Protein AF-A0A2V9W2B5-F1 (afdb_monomer)

Mean predicted aligned error: 6.64 Å

Foldseek 3Di:
DPPPDDCPQDADVVCCPPPPPRSPPPPLNVVCLCQVLVRDQKAKDFPPDSSNVSCPPPPWAFDDWDDDPPGTIMTMTGSD

Secondary structure (DSSP, 8-state):
--S---GGG---GGG--TTSS-S-TT-HHHHHHH-HHHH-SEEEEETTSHHHHHHTTS-PEEEEEE--TTS--EEEEE--

Sequence (80 aa):
QQAGIPLKQVINEGNHRTWKRPIDPDGLWERALADPSGYADYVVAFDGDPVWRAVQGRRLSELVEIHVTGQARAILFRAR

pLDDT: mean 83.37, std 15.82, range [46.97, 96.31]

Radius of gyration: 13.11 Å; Cα contacts (8 Å, |Δi|>4): 101; chains: 1; bounding box: 36×24×30 Å

Solvent-accessible surface area (backbone atoms only — not comparable to full-atom values): 5006 Å² total; per-residue (Å²): 142,85,83,84,69,76,65,91,82,58,87,47,74,83,57,51,42,82,90,68,61,76,61,44,83,81,43,57,61,64,49,30,45,75,35,46,50,82,70,33,54,62,46,77,26,39,65,90,40,74,52,32,61,45,50,57,96,54,95,55,47,80,74,47,79,48,81,48,94,98,52,69,44,32,37,36,29,41,42,98

Nearest PDB structures (foldseek):
  3v8h-assembly2_C  TM=3.964E-01  e=2.950E-01  Burkholderia thailandensis E264
  1xeb-assembly1_A  TM=4.934E-01  e=3.589E+00  Pseudomonas aeruginosa
  4j4p-assembly1_C  TM=3.572E-01  e=2.537E+00  Homo sapiens
  4bmh-assembly1_A  TM=3.254E-01  e=8.847E+00  Streptomyces sviceus ATCC 29083

Structure (mmCIF, N/CA/C/O backbone):
data_AF-A0A2V9W2B5-F1
#
_entry.id   AF-A0A2V9W2B5-F1
#
loop_
_atom_site.group_PDB
_atom_site.id
_atom_site.type_symbol
_atom_site.label_atom_id
_atom_site.label_alt_id
_atom_site.label_comp_id
_atom_site.label_asym_id
_atom_site.label_entity_id
_atom_site.label_seq_id
_atom_site.pdbx_PDB_ins_code
_atom_site.Cartn_x
_atom_site.Cartn_y
_atom_site.Cartn_z
_atom_site.occupancy
_atom_site.B_iso_or_equiv
_atom_site.auth_seq_id
_atom_site.auth_comp_id
_atom_site.auth_asym_id
_atom_site.auth_atom_id
_atom_site.pdbx_PDB_model_num
ATOM 1 N N . GLN A 1 1 ? 8.093 -2.480 12.470 1.00 48.97 1 GLN A N 1
ATOM 2 C CA . GLN A 1 1 ? 7.513 -3.425 11.490 1.00 48.97 1 GLN A CA 1
ATOM 3 C C . GLN A 1 1 ? 7.279 -4.755 12.196 1.00 48.97 1 GLN A C 1
ATOM 5 O O . GLN A 1 1 ? 8.237 -5.470 12.446 1.00 48.97 1 GLN A O 1
ATOM 10 N N . GLN A 1 2 ? 6.044 -5.040 12.615 1.00 47.22 2 GLN A N 1
ATOM 11 C CA . GLN A 1 2 ? 5.714 -6.229 13.423 1.00 47.22 2 GLN A CA 1
ATOM 12 C C . GLN A 1 2 ? 4.292 -6.742 13.123 1.00 47.22 2 GLN A C 1
ATOM 14 O O . GLN A 1 2 ? 3.658 -7.361 13.963 1.00 47.22 2 GLN A O 1
ATOM 19 N N . ALA A 1 3 ? 3.778 -6.471 11.918 1.00 56.25 3 ALA A N 1
ATOM 20 C CA . ALA A 1 3 ? 2.417 -6.841 11.518 1.00 56.25 3 ALA A CA 1
ATOM 21 C C . ALA A 1 3 ? 2.285 -8.298 11.021 1.00 56.25 3 ALA A C 1
ATOM 23 O O . ALA A 1 3 ? 1.226 -8.682 10.546 1.00 56.25 3 ALA A O 1
ATOM 24 N N . GLY A 1 4 ? 3.354 -9.107 11.065 1.00 52.62 4 GLY A N 1
ATOM 25 C CA . GLY A 1 4 ? 3.320 -10.510 10.620 1.00 52.62 4 GLY A CA 1
ATOM 26 C C . GLY A 1 4 ? 3.097 -10.721 9.115 1.00 52.62 4 GLY A C 1
ATOM 27 O O . GLY A 1 4 ? 2.953 -11.860 8.684 1.00 52.62 4 GLY A O 1
ATOM 28 N N . ILE A 1 5 ? 3.090 -9.655 8.307 1.00 59.22 5 ILE A N 1
ATOM 29 C CA . ILE A 1 5 ? 2.904 -9.733 6.853 1.00 59.22 5 ILE A CA 1
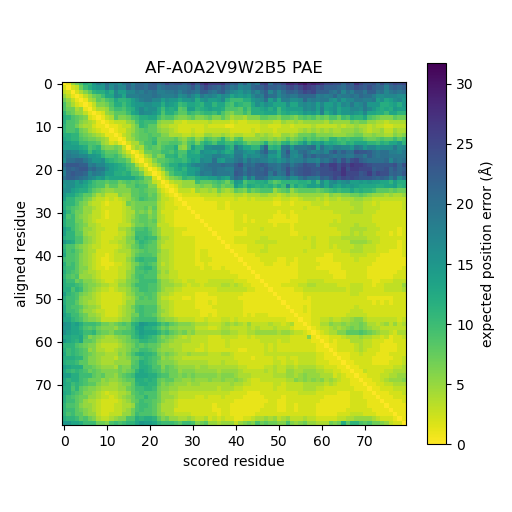ATOM 30 C C . ILE A 1 5 ? 4.193 -10.279 6.219 1.00 59.22 5 ILE A C 1
ATOM 32 O O . ILE A 1 5 ? 5.251 -9.657 6.378 1.00 59.22 5 ILE A O 1
ATOM 36 N N . PRO A 1 6 ? 4.146 -11.412 5.494 1.00 59.53 6 PRO A N 1
ATOM 37 C CA . PRO A 1 6 ? 5.301 -11.918 4.769 1.00 59.53 6 PRO A CA 1
ATOM 38 C C . PRO A 1 6 ? 5.783 -10.877 3.751 1.00 59.53 6 PRO A C 1
ATOM 40 O O . PRO A 1 6 ? 5.137 -10.636 2.737 1.00 59.53 6 PRO A O 1
ATOM 43 N N . LEU A 1 7 ? 6.952 -10.278 3.985 1.00 63.50 7 LEU A N 1
ATOM 44 C CA . LEU A 1 7 ? 7.497 -9.215 3.125 1.00 63.50 7 LEU A CA 1
ATOM 45 C C . LEU A 1 7 ? 8.004 -9.714 1.761 1.00 63.50 7 LEU A C 1
ATOM 47 O O . LEU A 1 7 ? 8.499 -8.920 0.968 1.00 63.50 7 LEU A O 1
ATOM 51 N N . LYS A 1 8 ? 7.881 -11.018 1.471 1.00 63.06 8 LYS A N 1
ATOM 52 C CA . LYS A 1 8 ? 8.376 -11.641 0.232 1.00 63.06 8 LYS A CA 1
ATOM 53 C C . LYS A 1 8 ? 7.714 -11.084 -1.037 1.00 63.06 8 LYS A C 1
ATOM 55 O O . LYS A 1 8 ? 8.282 -11.242 -2.108 1.00 63.06 8 LYS A O 1
ATOM 60 N N . GLN A 1 9 ? 6.538 -10.464 -0.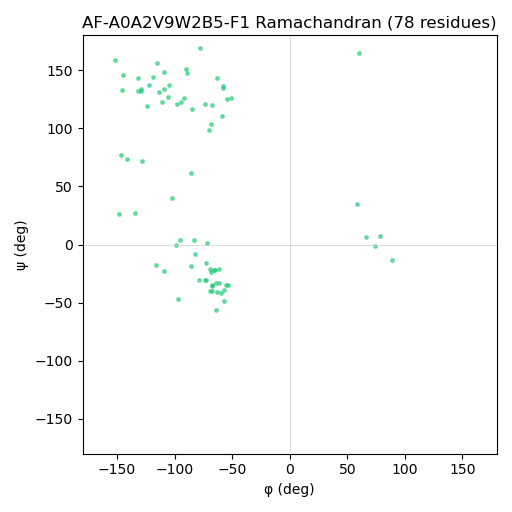919 1.00 75.38 9 GLN A N 1
ATOM 61 C CA . GLN A 1 9 ? 5.778 -9.883 -2.036 1.00 75.38 9 GLN A CA 1
ATOM 62 C C . GLN A 1 9 ? 5.255 -8.476 -1.710 1.00 75.38 9 GLN A C 1
ATOM 64 O O . GLN A 1 9 ? 4.222 -8.052 -2.214 1.00 75.38 9 GLN A O 1
ATOM 69 N N . VAL A 1 10 ? 5.942 -7.756 -0.821 1.00 82.62 10 VAL A N 1
ATOM 70 C CA . VAL A 1 10 ? 5.537 -6.405 -0.417 1.00 82.62 10 VAL A CA 1
ATOM 71 C C . VAL A 1 10 ? 6.465 -5.387 -1.063 1.00 82.62 10 VAL A C 1
ATOM 73 O O . VAL A 1 10 ? 7.680 -5.458 -0.893 1.00 82.62 10 VAL A O 1
ATOM 76 N N . ILE A 1 11 ? 5.889 -4.402 -1.746 1.00 87.25 11 ILE A N 1
ATOM 77 C CA . ILE A 1 11 ? 6.602 -3.221 -2.237 1.00 87.25 11 ILE A CA 1
ATOM 78 C C . ILE A 1 11 ? 6.356 -2.100 -1.223 1.00 87.25 11 ILE A C 1
ATOM 80 O O . ILE A 1 11 ? 5.213 -1.778 -0.914 1.00 87.25 11 ILE A O 1
ATOM 84 N N . ASN A 1 12 ? 7.419 -1.555 -0.634 1.00 85.81 12 ASN A N 1
ATOM 85 C CA . ASN A 1 12 ? 7.337 -0.443 0.314 1.00 85.81 12 ASN A CA 1
ATOM 86 C C . ASN A 1 12 ? 8.630 0.380 0.279 1.00 85.81 12 ASN A C 1
ATOM 88 O O . ASN A 1 12 ? 9.680 -0.149 -0.080 1.00 85.81 12 ASN A O 1
ATOM 92 N N . GLU A 1 13 ? 8.568 1.632 0.731 1.00 79.06 13 GLU A N 1
ATOM 93 C CA . GLU A 1 13 ? 9.717 2.546 0.798 1.00 79.06 13 GLU A CA 1
ATOM 94 C C . GLU A 1 13 ? 10.917 1.946 1.558 1.00 79.06 13 GLU A C 1
ATOM 96 O O . GLU A 1 13 ? 12.073 2.133 1.191 1.00 79.06 13 GLU A O 1
ATOM 101 N N . GLY A 1 14 ? 10.667 1.145 2.597 1.00 70.31 14 GLY A N 1
ATOM 102 C CA . GLY A 1 14 ? 11.709 0.464 3.368 1.00 70.31 14 GLY A CA 1
ATOM 103 C C . GLY A 1 14 ? 12.444 -0.647 2.607 1.00 70.31 14 GLY A C 1
ATOM 104 O O . GLY A 1 14 ? 13.572 -0.976 2.983 1.00 70.31 14 GLY A O 1
ATOM 105 N N . ASN A 1 15 ? 11.852 -1.190 1.540 1.00 67.00 15 ASN A N 1
ATOM 106 C CA . ASN A 1 15 ? 12.528 -2.072 0.585 1.00 67.00 15 ASN A CA 1
ATOM 107 C C . ASN A 1 15 ? 13.321 -1.265 -0.466 1.00 67.00 15 ASN A C 1
ATOM 109 O O . ASN A 1 15 ? 14.133 -1.836 -1.178 1.00 67.00 15 ASN A O 1
ATOM 113 N N . HIS A 1 16 ? 13.174 0.061 -0.505 1.00 58.78 16 HIS A N 1
ATOM 114 C CA . HIS A 1 16 ? 13.904 0.994 -1.368 1.00 58.78 16 HIS A CA 1
ATOM 115 C C . HIS A 1 16 ? 15.030 1.730 -0.596 1.00 58.78 16 HIS A C 1
ATOM 117 O O . HIS A 1 16 ? 15.249 2.931 -0.731 1.00 58.78 16 HIS A O 1
ATOM 123 N N . ARG A 1 17 ? 15.783 1.058 0.292 1.00 57.56 17 ARG A N 1
ATOM 124 C CA . ARG A 1 17 ? 16.874 1.750 1.021 1.00 57.56 17 ARG A CA 1
ATOM 125 C C . ARG A 1 17 ? 18.015 2.137 0.075 1.00 57.56 17 ARG A C 1
ATOM 127 O O . ARG A 1 17 ? 18.873 1.317 -0.233 1.00 57.56 17 ARG A O 1
ATOM 134 N N . THR A 1 18 ? 18.089 3.418 -0.269 1.00 52.38 18 THR A N 1
ATOM 135 C CA . THR A 1 18 ? 19.129 4.020 -1.124 1.00 52.38 18 THR A CA 1
ATOM 136 C C . THR A 1 18 ? 20.543 3.999 -0.518 1.00 52.38 18 THR A C 1
ATOM 138 O O . THR A 1 18 ? 21.528 4.039 -1.248 1.00 52.38 18 THR A O 1
ATOM 141 N N . TRP A 1 19 ? 20.680 3.877 0.810 1.00 51.09 19 TRP A N 1
ATOM 142 C CA . TRP A 1 19 ? 21.964 4.017 1.524 1.00 51.09 19 TRP A CA 1
ATOM 143 C C . TRP A 1 19 ? 22.710 2.700 1.817 1.00 51.09 19 TRP A C 1
ATOM 145 O O . TRP A 1 19 ? 23.749 2.717 2.479 1.00 51.09 19 TRP A O 1
ATOM 155 N N . LYS A 1 20 ? 22.219 1.536 1.365 1.00 46.97 20 LYS A N 1
ATOM 156 C CA . LYS A 1 20 ? 22.855 0.235 1.660 1.00 46.97 20 LYS A CA 1
ATOM 157 C C . LYS A 1 20 ? 22.805 -0.709 0.450 1.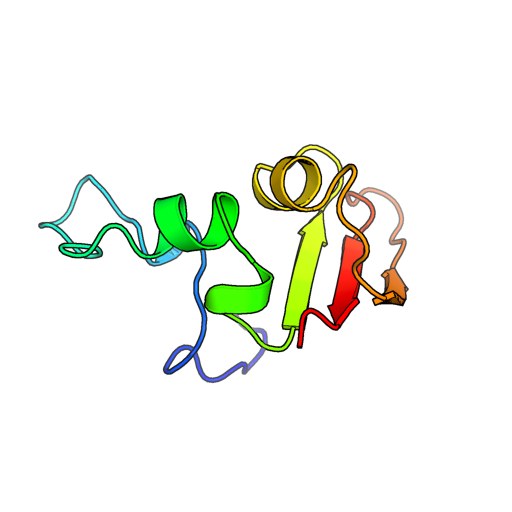00 46.97 20 LYS A C 1
ATOM 159 O O . LYS A 1 20 ? 22.068 -1.685 0.486 1.00 46.97 20 LYS A O 1
ATOM 164 N N . ARG A 1 21 ? 23.630 -0.439 -0.583 1.00 52.38 21 ARG A N 1
ATOM 165 C CA . ARG A 1 21 ? 23.603 -1.095 -1.924 1.00 52.38 21 ARG A CA 1
ATOM 166 C C . ARG A 1 21 ? 22.238 -0.888 -2.625 1.00 52.38 21 ARG A C 1
ATOM 168 O O . ARG A 1 21 ? 21.301 -0.469 -1.955 1.00 52.38 21 ARG A O 1
ATOM 175 N N . PRO A 1 22 ? 22.075 -1.115 -3.944 1.00 50.50 22 PRO A N 1
ATOM 176 C CA . PRO A 1 22 ? 20.752 -0.984 -4.542 1.00 50.50 22 PRO A CA 1
ATOM 177 C C . PRO A 1 22 ? 19.902 -2.155 -4.036 1.00 50.50 22 PRO A C 1
ATOM 179 O O . PRO A 1 22 ? 20.049 -3.276 -4.512 1.00 50.50 22 PRO A O 1
ATOM 182 N N . ILE A 1 23 ? 19.078 -1.920 -3.011 1.00 59.56 23 ILE A N 1
ATOM 183 C CA . ILE A 1 23 ? 18.059 -2.886 -2.558 1.00 59.56 23 ILE A CA 1
ATOM 184 C C . ILE A 1 23 ? 16.905 -2.936 -3.578 1.00 59.56 23 ILE A C 1
ATOM 186 O O . ILE A 1 23 ? 16.177 -3.921 -3.634 1.00 59.56 23 ILE A O 1
ATOM 190 N N . ASP A 1 24 ? 16.828 -1.934 -4.458 1.00 68.44 24 ASP A N 1
ATOM 191 C CA . ASP A 1 24 ? 15.878 -1.846 -5.560 1.00 68.44 24 ASP A CA 1
ATOM 192 C C . ASP A 1 24 ? 16.586 -1.558 -6.904 1.00 68.44 24 ASP A C 1
ATOM 194 O O . ASP A 1 24 ? 16.540 -0.437 -7.410 1.00 68.44 24 ASP A O 1
ATOM 198 N N . PRO A 1 25 ? 17.322 -2.530 -7.478 1.00 67.50 25 PRO A N 1
ATOM 199 C CA . PRO A 1 25 ? 18.022 -2.338 -8.752 1.00 67.50 25 PRO A CA 1
ATOM 200 C C . PRO A 1 25 ? 17.065 -2.112 -9.934 1.00 67.50 25 PRO A C 1
ATOM 202 O O . PRO A 1 25 ? 17.467 -1.529 -10.938 1.00 67.50 25 PRO A O 1
ATOM 205 N N . ASP A 1 26 ? 15.810 -2.547 -9.803 1.00 76.62 26 ASP A N 1
AT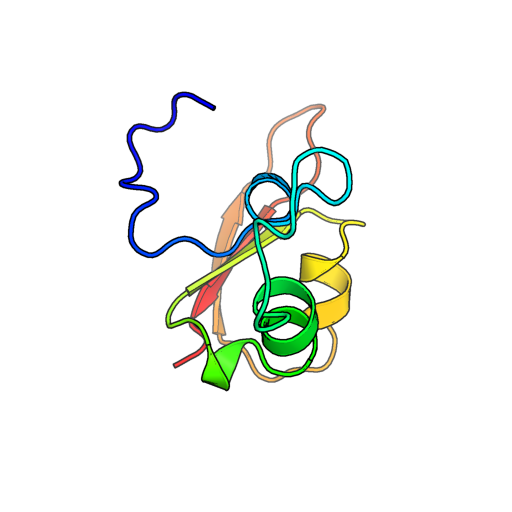OM 206 C CA . ASP A 1 26 ? 14.794 -2.500 -10.856 1.00 76.62 26 ASP A CA 1
ATOM 207 C C . ASP A 1 26 ? 13.838 -1.298 -10.730 1.00 76.62 26 ASP A C 1
ATOM 209 O O . ASP A 1 26 ? 12.925 -1.158 -11.557 1.00 76.62 26 ASP A O 1
ATOM 213 N N . GLY A 1 27 ? 14.026 -0.450 -9.707 1.00 84.69 27 GLY A N 1
ATOM 214 C CA . GLY A 1 27 ? 13.169 0.703 -9.405 1.00 84.69 27 GLY A CA 1
ATOM 215 C C . GLY A 1 27 ? 11.713 0.308 -9.157 1.00 84.69 27 GLY A C 1
ATOM 216 O O . GLY A 1 27 ? 10.794 0.996 -9.604 1.00 84.69 27 GLY A O 1
ATOM 217 N N . LEU A 1 28 ? 11.479 -0.854 -8.543 1.00 85.88 28 LEU A N 1
ATOM 218 C CA . LEU A 1 28 ? 10.155 -1.393 -8.250 1.00 85.88 28 LEU A CA 1
ATOM 219 C C . LEU A 1 28 ? 9.312 -0.414 -7.438 1.00 85.88 28 LEU A C 1
ATOM 221 O O . LEU A 1 28 ? 8.105 -0.354 -7.665 1.00 85.88 28 LEU A O 1
ATOM 225 N N . TRP A 1 29 ? 9.913 0.363 -6.533 1.00 88.69 29 TRP A N 1
ATOM 226 C CA . TRP A 1 29 ? 9.189 1.381 -5.774 1.00 88.69 29 TRP A CA 1
ATOM 227 C C . TRP A 1 29 ? 8.642 2.485 -6.683 1.00 88.69 29 TRP A C 1
ATOM 229 O O . TRP A 1 29 ? 7.429 2.701 -6.731 1.00 88.69 29 TRP A O 1
ATOM 239 N N . GLU A 1 30 ? 9.505 3.137 -7.463 1.00 89.75 30 GLU A N 1
ATOM 240 C CA . GLU A 1 30 ? 9.110 4.207 -8.382 1.00 89.75 30 GLU A CA 1
ATOM 241 C C . GLU A 1 30 ? 8.107 3.711 -9.423 1.00 89.75 30 GLU A C 1
ATOM 243 O O . GLU A 1 30 ? 7.119 4.387 -9.721 1.00 89.75 30 GLU A O 1
ATOM 248 N N . ARG A 1 31 ? 8.332 2.509 -9.961 1.00 91.81 31 ARG A N 1
ATOM 249 C CA 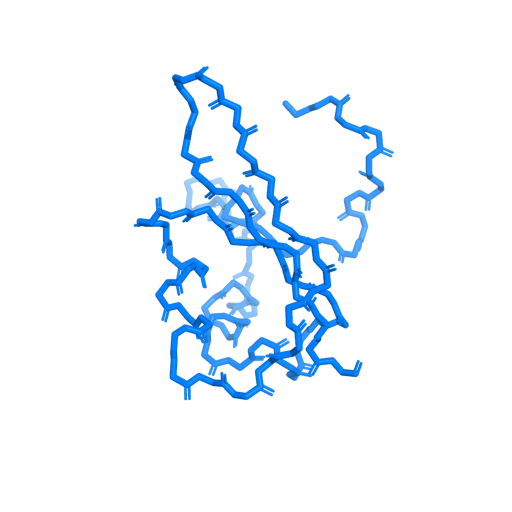. ARG A 1 31 ? 7.457 1.895 -10.965 1.00 91.81 31 ARG A CA 1
ATOM 250 C C . ARG A 1 31 ? 6.092 1.540 -10.385 1.00 91.81 31 ARG A C 1
ATOM 252 O O . ARG A 1 31 ? 5.088 1.790 -11.045 1.00 91.81 31 ARG A O 1
ATOM 259 N N . ALA A 1 32 ? 6.031 1.038 -9.152 1.00 92.38 32 ALA A N 1
ATOM 260 C CA . ALA A 1 32 ? 4.765 0.766 -8.478 1.00 92.38 32 ALA A CA 1
ATOM 261 C C . ALA A 1 32 ? 3.993 2.052 -8.147 1.00 92.38 32 ALA A C 1
ATOM 263 O O . ALA A 1 32 ? 2.773 2.060 -8.269 1.00 92.38 32 ALA A O 1
ATOM 264 N N . LEU A 1 33 ? 4.661 3.157 -7.796 1.00 93.50 33 LEU A N 1
ATOM 265 C CA . LEU A 1 33 ? 3.985 4.455 -7.642 1.00 93.50 33 LEU A CA 1
ATOM 266 C C . LEU A 1 33 ? 3.465 4.991 -8.989 1.00 93.50 33 LEU A C 1
ATOM 268 O O . LEU A 1 33 ? 2.397 5.606 -9.051 1.00 93.50 33 LEU A O 1
ATOM 272 N N . ALA A 1 34 ? 4.195 4.743 -10.078 1.00 94.31 34 ALA A N 1
ATOM 273 C CA . ALA A 1 34 ? 3.781 5.120 -11.426 1.00 94.31 34 ALA A CA 1
ATOM 274 C C . ALA A 1 34 ? 2.633 4.248 -11.972 1.00 94.31 34 ALA A C 1
ATOM 276 O O . ALA A 1 34 ? 1.795 4.762 -12.717 1.00 94.31 34 ALA A O 1
ATOM 277 N N . ASP A 1 35 ? 2.528 2.977 -11.581 1.00 93.94 35 ASP A N 1
ATOM 278 C CA . ASP A 1 35 ? 1.444 2.073 -11.987 1.00 93.94 35 ASP A CA 1
ATOM 279 C C . ASP A 1 35 ? 1.047 1.038 -10.910 1.00 93.94 35 ASP A C 1
ATOM 281 O O . ASP A 1 35 ? 1.372 -0.140 -11.038 1.00 93.94 35 ASP A O 1
ATOM 285 N N . PRO A 1 36 ? 0.297 1.410 -9.855 1.00 93.69 36 PRO A N 1
ATOM 286 C CA . PRO A 1 36 ? 0.000 0.487 -8.760 1.00 93.69 36 PRO A CA 1
ATOM 287 C C . PRO A 1 36 ? -0.689 -0.814 -9.209 1.00 93.69 36 PRO A C 1
ATOM 289 O O . PRO A 1 36 ? -0.321 -1.889 -8.742 1.00 93.69 36 PRO A O 1
ATOM 292 N N . SER A 1 37 ? -1.619 -0.743 -10.169 1.00 93.25 37 SER A N 1
ATOM 293 C CA . SER A 1 37 ? -2.346 -1.900 -10.730 1.00 93.25 37 SER A CA 1
ATOM 294 C C . SER A 1 37 ? -1.473 -2.850 -11.564 1.00 93.25 37 SER A C 1
ATOM 296 O O . SER A 1 37 ? -1.796 -4.032 -11.736 1.00 93.25 37 SER A O 1
ATOM 298 N N . GLY A 1 38 ? -0.358 -2.352 -12.102 1.00 93.19 38 GLY A N 1
ATOM 299 C CA . GLY A 1 38 ? 0.631 -3.160 -12.811 1.00 93.19 38 GLY A CA 1
ATOM 300 C C . GLY A 1 38 ? 1.467 -4.034 -11.874 1.00 93.19 38 GLY A C 1
ATOM 301 O O . GLY A 1 38 ? 1.856 -5.141 -12.259 1.00 93.19 38 GLY A O 1
ATOM 302 N N . TYR A 1 39 ? 1.691 -3.569 -10.640 1.00 91.56 39 TYR A N 1
ATOM 303 C CA . TYR A 1 39 ? 2.691 -4.122 -9.720 1.00 91.56 39 TYR A CA 1
ATOM 304 C C . TYR A 1 39 ? 2.124 -4.750 -8.442 1.00 91.56 39 TYR A C 1
ATOM 306 O O . TYR A 1 39 ? 2.840 -5.512 -7.793 1.00 91.56 39 TYR A O 1
ATOM 314 N N . ALA A 1 40 ? 0.874 -4.464 -8.073 1.00 91.38 40 ALA A N 1
ATOM 315 C CA . ALA A 1 40 ? 0.256 -5.006 -6.868 1.00 91.38 40 ALA A CA 1
ATOM 316 C C . ALA A 1 40 ? -1.242 -5.283 -7.054 1.00 91.38 40 ALA A C 1
ATOM 318 O O . ALA A 1 40 ? -1.948 -4.538 -7.729 1.00 91.38 40 ALA A O 1
ATOM 319 N N . ASP A 1 41 ? -1.740 -6.331 -6.395 1.00 92.69 41 ASP A N 1
ATOM 320 C CA . ASP A 1 41 ? -3.180 -6.618 -6.328 1.00 92.69 41 ASP A CA 1
ATOM 321 C C . ASP A 1 41 ? -3.887 -5.719 -5.299 1.00 92.69 41 ASP A C 1
ATOM 323 O O . ASP A 1 41 ? -5.047 -5.336 -5.474 1.00 92.69 41 ASP A O 1
ATOM 327 N N . TYR A 1 42 ? -3.165 -5.336 -4.241 1.00 93.12 42 TYR A N 1
ATOM 328 C CA . TYR A 1 42 ? -3.654 -4.503 -3.145 1.00 93.12 42 TYR A CA 1
ATOM 329 C C . TYR A 1 42 ? -2.682 -3.369 -2.833 1.00 93.12 42 TYR A C 1
ATOM 331 O O . TYR A 1 42 ? -1.466 -3.558 -2.857 1.00 93.12 42 TYR A O 1
ATOM 339 N N . VAL A 1 43 ? -3.224 -2.204 -2.482 1.00 94.94 43 VAL A N 1
ATOM 340 C CA . VAL A 1 43 ? -2.446 -1.006 -2.143 1.00 94.94 43 VAL A CA 1
ATOM 341 C C . VAL A 1 43 ? -2.932 -0.457 -0.811 1.00 94.94 43 VAL A C 1
ATOM 343 O O . VAL A 1 43 ? -4.132 -0.303 -0.613 1.00 94.94 43 VAL A O 1
ATOM 346 N N . VAL A 1 44 ? -2.009 -0.143 0.095 1.00 94.81 44 VAL A N 1
ATOM 347 C CA . VAL A 1 44 ? -2.317 0.559 1.347 1.00 94.81 44 VAL A CA 1
ATOM 348 C C . VAL A 1 44 ?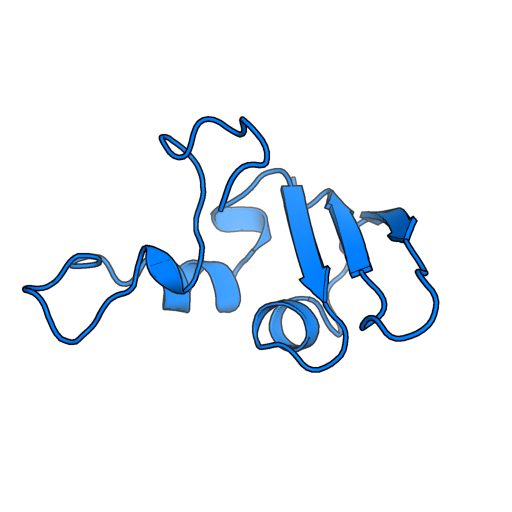 -1.706 1.946 1.265 1.00 94.81 44 VAL A C 1
ATOM 350 O O . VAL A 1 44 ? -0.498 2.058 1.071 1.00 94.81 44 VAL A O 1
ATOM 353 N N . ALA A 1 45 ? -2.529 2.978 1.417 1.00 95.25 45 ALA A N 1
ATOM 354 C CA . ALA A 1 45 ? -2.083 4.364 1.400 1.00 95.25 45 ALA A CA 1
ATOM 355 C C . ALA A 1 45 ? -2.455 5.073 2.699 1.00 95.25 45 ALA A C 1
ATOM 357 O O . ALA A 1 45 ? -3.587 4.931 3.167 1.00 95.25 45 ALA A O 1
ATOM 358 N N . PHE A 1 46 ? -1.530 5.864 3.236 1.00 95.44 46 PHE A N 1
ATOM 359 C CA . PHE A 1 46 ? -1.781 6.762 4.357 1.00 95.44 46 PHE A CA 1
ATOM 360 C C . PHE A 1 46 ? -1.860 8.200 3.867 1.00 95.44 46 PHE A C 1
ATOM 362 O O . PHE A 1 46 ? -1.045 8.629 3.053 1.00 95.44 46 PHE A O 1
ATOM 369 N N . ASP A 1 47 ? -2.821 8.958 4.383 1.00 94.88 47 ASP A N 1
ATOM 370 C CA . ASP A 1 47 ? -3.023 10.346 3.985 1.00 94.88 47 ASP A CA 1
ATOM 371 C C . ASP A 1 47 ? -1.718 11.159 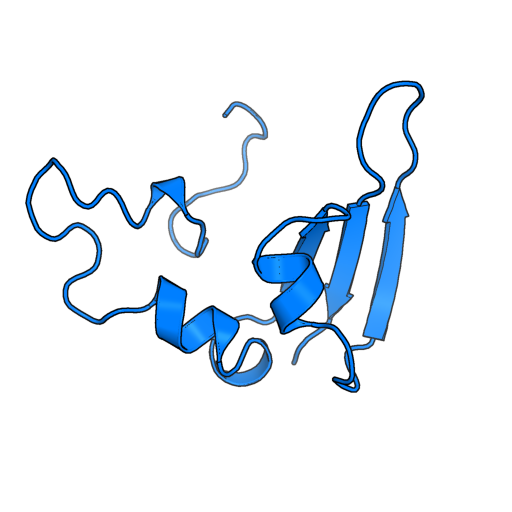4.068 1.00 94.88 47 ASP A C 1
ATOM 373 O O . ASP A 1 47 ? -1.025 11.174 5.089 1.00 94.88 47 ASP A O 1
ATOM 377 N N . GLY A 1 48 ? -1.372 11.800 2.950 1.00 93.00 48 GLY A N 1
ATOM 378 C CA . GLY A 1 48 ? -0.161 12.601 2.776 1.00 93.00 48 GLY A CA 1
ATOM 379 C C . GLY A 1 48 ? 1.089 11.857 2.283 1.00 93.00 48 GLY A C 1
ATOM 380 O O . GLY A 1 48 ? 2.031 12.535 1.850 1.00 93.00 48 GLY A O 1
ATOM 381 N N . ASP A 1 49 ? 1.109 10.520 2.285 1.00 93.50 49 ASP A N 1
ATOM 382 C CA . ASP A 1 49 ? 2.271 9.723 1.866 1.00 93.50 49 ASP A CA 1
ATOM 383 C C . ASP A 1 49 ? 2.423 9.631 0.319 1.00 93.50 49 ASP A C 1
ATOM 385 O O . ASP A 1 49 ? 1.542 10.059 -0.443 1.00 93.50 49 ASP A O 1
ATOM 389 N N . PRO A 1 50 ? 3.560 9.123 -0.202 1.00 94.19 50 PRO A N 1
ATOM 390 C CA . PRO A 1 50 ? 3.750 8.959 -1.644 1.00 94.19 50 PRO A CA 1
ATOM 391 C C . PRO A 1 50 ? 2.747 8.002 -2.303 1.00 94.19 50 PRO A C 1
ATOM 393 O O . PRO A 1 50 ? 2.357 8.232 -3.449 1.00 94.19 50 PRO A O 1
ATOM 396 N N . VAL A 1 51 ? 2.304 6.959 -1.596 1.00 94.88 51 VAL A N 1
ATOM 397 C CA . VAL A 1 51 ? 1.331 5.980 -2.099 1.00 94.88 51 VAL A CA 1
ATOM 398 C C . VAL A 1 51 ? -0.048 6.625 -2.235 1.00 94.88 51 VAL A C 1
ATOM 400 O O . VAL A 1 51 ? -0.715 6.437 -3.247 1.00 94.88 51 VAL A O 1
ATOM 403 N N . TRP A 1 52 ? -0.445 7.465 -1.281 1.00 95.56 52 TRP A N 1
ATOM 404 C CA . TRP A 1 52 ? -1.673 8.249 -1.293 1.00 95.56 52 TRP A CA 1
ATOM 405 C C . TRP A 1 52 ? -1.749 9.121 -2.524 1.00 95.56 52 TRP A C 1
ATOM 407 O O . TRP A 1 52 ? -2.741 9.077 -3.247 1.00 95.56 52 TRP A O 1
ATOM 417 N N . ARG A 1 53 ? -0.670 9.853 -2.814 1.00 95.38 53 ARG A N 1
ATOM 418 C CA . ARG A 1 53 ? -0.561 10.658 -4.036 1.00 95.38 53 ARG A CA 1
ATOM 419 C C . ARG A 1 53 ? -0.591 9.787 -5.287 1.00 95.38 53 ARG A C 1
ATOM 421 O O . ARG A 1 53 ? -1.242 10.162 -6.254 1.00 95.38 53 ARG A O 1
ATOM 428 N N . ALA A 1 54 ? 0.080 8.636 -5.262 1.00 94.56 54 ALA A N 1
ATOM 429 C CA . ALA A 1 54 ? 0.122 7.716 -6.391 1.00 94.56 54 ALA A CA 1
ATOM 430 C C . ALA A 1 54 ? -1.253 7.137 -6.739 1.00 94.56 54 ALA A C 1
ATOM 432 O O . ALA A 1 54 ? -1.517 6.915 -7.918 1.00 94.56 54 ALA A O 1
ATOM 433 N N . VAL A 1 55 ? -2.136 6.916 -5.761 1.00 94.69 55 VAL A N 1
ATOM 434 C CA . VAL A 1 55 ? -3.494 6.408 -6.013 1.00 94.69 55 VAL A CA 1
ATOM 435 C C . VAL A 1 55 ? -4.513 7.506 -6.340 1.00 94.69 55 VAL A C 1
ATOM 437 O O . VAL A 1 55 ? -5.546 7.197 -6.935 1.00 94.69 55 VAL A O 1
ATOM 440 N N . GLN A 1 56 ? -4.239 8.778 -6.016 1.00 92.12 56 GLN A N 1
ATOM 441 C CA . GLN A 1 56 ? -5.157 9.881 -6.330 1.00 92.12 56 GLN A CA 1
ATOM 442 C C . GLN A 1 56 ? -5.436 9.973 -7.837 1.00 92.12 56 GLN A C 1
ATOM 444 O O . GLN A 1 56 ? -4.533 9.912 -8.669 1.00 92.12 56 GLN A O 1
ATOM 449 N N . GLY A 1 57 ? -6.711 10.144 -8.196 1.00 85.44 57 GLY A N 1
ATOM 450 C CA . GLY A 1 57 ? -7.145 10.257 -9.593 1.00 85.44 57 GLY A CA 1
ATOM 451 C C . GLY A 1 57 ? -7.137 8.939 -10.377 1.00 85.44 57 GLY A C 1
ATOM 452 O O . GLY A 1 57 ? -7.548 8.925 -11.539 1.00 85.44 57 GLY A O 1
ATOM 453 N N . ARG A 1 58 ? -6.727 7.822 -9.762 1.00 89.88 58 ARG A N 1
ATOM 454 C CA . ARG A 1 58 ? -6.856 6.482 -10.348 1.00 89.88 58 ARG A CA 1
ATOM 455 C C . ARG A 1 58 ? -8.181 5.843 -9.954 1.00 89.88 58 ARG A C 1
ATOM 457 O O . ARG A 1 58 ? -8.717 6.085 -8.878 1.00 89.88 58 ARG A O 1
ATOM 464 N N . ARG A 1 59 ? -8.701 4.971 -10.819 1.00 88.38 59 ARG A N 1
ATOM 465 C CA . ARG A 1 59 ? -9.920 4.189 -10.555 1.00 88.38 59 ARG A CA 1
ATOM 466 C C . ARG A 1 59 ? -9.602 2.896 -9.798 1.00 88.38 59 ARG A C 1
ATOM 468 O O . ARG A 1 59 ? -9.827 1.811 -10.324 1.00 88.38 59 ARG A O 1
ATOM 475 N N . LEU A 1 60 ? -9.053 3.012 -8.591 1.00 91.56 60 LEU A N 1
ATOM 476 C CA . LEU A 1 60 ? -8.871 1.863 -7.696 1.00 91.56 60 LEU A CA 1
ATOM 477 C C . LEU A 1 60 ? -10.114 1.686 -6.818 1.00 91.56 60 LEU A C 1
ATOM 479 O O . LEU A 1 60 ? -10.778 2.662 -6.477 1.00 91.56 60 LEU A O 1
ATOM 483 N N . SER A 1 61 ? -10.445 0.444 -6.461 1.00 94.75 61 SER A N 1
ATOM 484 C CA . SER A 1 61 ? -11.595 0.182 -5.585 1.00 94.75 61 SER A CA 1
ATOM 485 C C . SER A 1 61 ? -11.179 0.307 -4.125 1.00 94.75 61 SER A C 1
ATOM 487 O O . SER A 1 61 ? -10.368 -0.491 -3.661 1.00 94.75 61 SER A O 1
ATOM 489 N N . GLU A 1 62 ? -11.743 1.266 -3.397 1.00 94.94 62 GLU A N 1
ATOM 490 C CA . GLU A 1 62 ? -11.588 1.371 -1.943 1.00 94.94 62 GLU A CA 1
ATOM 491 C C . GLU A 1 62 ? -12.302 0.197 -1.264 1.00 94.94 62 GLU A C 1
ATOM 493 O O . GLU A 1 62 ? -13.501 -0.006 -1.454 1.00 94.94 62 GLU A O 1
ATOM 498 N N . LEU A 1 63 ? -11.558 -0.617 -0.515 1.00 95.38 63 LEU A N 1
ATOM 499 C CA . LEU A 1 63 ? -12.101 -1.773 0.199 1.00 95.38 63 LEU A CA 1
ATOM 500 C C . LEU A 1 63 ? -12.397 -1.445 1.657 1.00 95.38 63 LEU A C 1
ATOM 502 O O . LEU A 1 63 ? -13.443 -1.821 2.179 1.00 95.38 63 LEU A O 1
ATOM 506 N N . VAL A 1 64 ? -11.437 -0.804 2.326 1.00 95.81 64 VAL A N 1
ATOM 507 C CA . VAL A 1 64 ? -11.500 -0.512 3.759 1.00 95.81 64 VAL A CA 1
ATOM 508 C C . VAL A 1 64 ? -10.821 0.818 4.024 1.00 95.81 64 VAL A C 1
ATOM 510 O O . VAL A 1 64 ? -9.693 1.045 3.590 1.00 95.81 64 VAL A O 1
ATOM 513 N N . GLU A 1 65 ? -11.488 1.655 4.801 1.00 96.06 65 GLU A N 1
ATOM 514 C CA . GLU A 1 65 ? -10.941 2.882 5.355 1.00 96.06 65 GLU A CA 1
ATOM 515 C C . GLU A 1 65 ? -10.737 2.714 6.862 1.00 96.06 65 GLU A C 1
ATOM 517 O O . GLU A 1 65 ? -11.604 2.197 7.567 1.00 96.06 65 GLU A O 1
ATOM 522 N N . ILE A 1 66 ? -9.573 3.134 7.356 1.00 95.06 66 ILE A N 1
ATOM 523 C CA . ILE A 1 66 ? -9.165 2.980 8.749 1.00 95.06 66 ILE A CA 1
ATOM 524 C C . ILE A 1 66 ? -8.816 4.353 9.312 1.00 95.06 66 ILE A C 1
ATOM 526 O O . ILE A 1 66 ? -7.872 5.007 8.858 1.00 95.06 66 ILE A O 1
ATOM 530 N N . HIS A 1 67 ? -9.550 4.761 10.346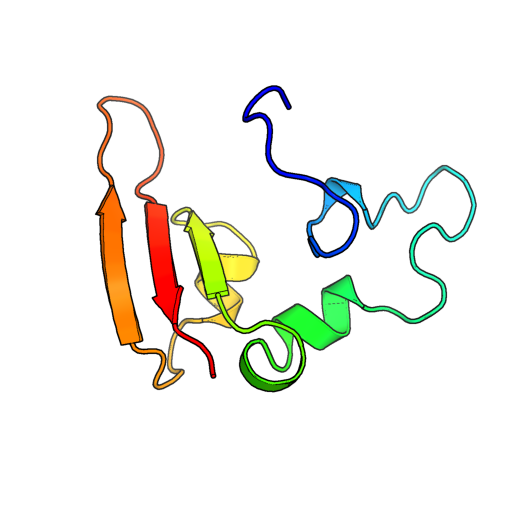 1.00 95.75 67 HIS A N 1
ATOM 531 C CA . HIS A 1 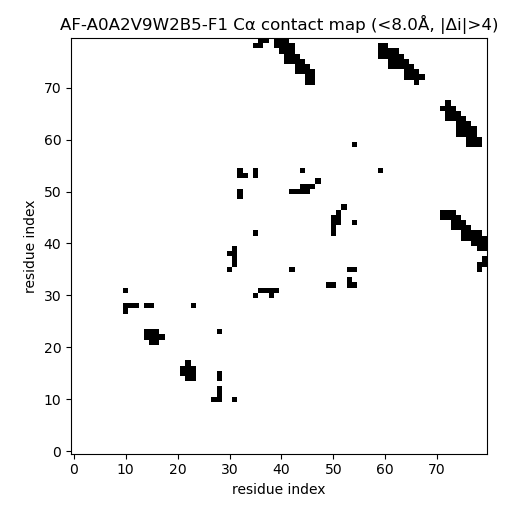67 ? -9.239 5.929 11.167 1.00 95.75 67 HIS A CA 1
ATOM 532 C C . HIS A 1 67 ? -8.884 5.493 12.577 1.00 95.75 67 HIS A C 1
ATOM 534 O O . HIS A 1 67 ? -9.612 4.730 13.211 1.00 95.75 67 HIS A O 1
ATOM 540 N N . VAL A 1 68 ? -7.776 6.022 13.081 1.00 93.94 68 VAL A N 1
ATOM 541 C CA . VAL A 1 68 ? -7.354 5.850 14.469 1.00 93.94 68 VAL A CA 1
ATOM 542 C C . VAL A 1 68 ? -6.985 7.224 15.007 1.00 93.94 68 VAL A C 1
ATOM 544 O O . VAL A 1 68 ? -6.264 7.976 14.352 1.00 93.94 68 VAL A O 1
ATOM 547 N N . THR A 1 69 ? -7.480 7.566 16.195 1.00 95.12 69 THR A N 1
ATOM 548 C CA . THR A 1 69 ? -7.213 8.864 16.825 1.00 95.12 69 THR A CA 1
ATOM 549 C C . THR A 1 69 ? -5.709 9.126 16.919 1.00 95.12 69 THR A C 1
ATOM 551 O O . THR A 1 69 ? -4.965 8.320 17.474 1.00 95.12 69 THR A O 1
ATOM 554 N N . GLY A 1 70 ? -5.264 10.265 16.382 1.00 93.38 70 GLY A N 1
ATOM 555 C CA . GLY A 1 70 ? -3.854 10.666 16.389 1.00 93.38 70 GLY A CA 1
ATOM 556 C C . GLY A 1 70 ? -2.970 9.971 15.345 1.00 93.38 70 GLY A C 1
ATOM 557 O O . GLY A 1 70 ? -1.756 10.151 15.388 1.00 93.38 70 GLY A O 1
ATOM 558 N N . GLN A 1 71 ? -3.541 9.191 14.423 1.00 94.00 71 GLN A N 1
ATOM 559 C CA . GLN A 1 71 ? -2.836 8.601 13.281 1.00 94.00 71 GLN A CA 1
ATOM 560 C C . GLN A 1 71 ? -3.380 9.163 11.964 1.00 94.00 71 GLN A C 1
ATOM 562 O O . GLN A 1 71 ? -4.524 9.612 11.892 1.00 94.00 71 GLN A O 1
ATOM 567 N N . ALA A 1 72 ? -2.561 9.115 10.913 1.00 93.12 72 ALA A N 1
ATOM 568 C CA . ALA A 1 72 ? -3.026 9.416 9.565 1.00 93.12 72 ALA A CA 1
ATOM 569 C C . ALA A 1 72 ? -4.097 8.399 9.133 1.00 93.12 72 ALA A C 1
ATOM 571 O O . ALA A 1 72 ? -4.002 7.209 9.448 1.00 93.12 72 ALA A O 1
ATOM 572 N N . ARG A 1 73 ? -5.106 8.871 8.394 1.00 95.19 73 ARG A N 1
ATOM 573 C CA . ARG A 1 73 ? -6.109 8.015 7.747 1.00 95.19 73 ARG A CA 1
ATOM 574 C C . ARG A 1 73 ? -5.407 7.031 6.819 1.00 95.19 73 ARG A C 1
ATOM 576 O O . ARG A 1 73 ? -4.542 7.442 6.053 1.00 95.19 73 ARG A O 1
ATOM 583 N N . ALA A 1 74 ? -5.821 5.768 6.848 1.00 96.00 74 ALA A N 1
ATOM 584 C CA . ALA A 1 74 ? -5.338 4.752 5.923 1.00 96.00 74 ALA A CA 1
ATOM 585 C C . ALA A 1 74 ? -6.483 4.192 5.080 1.00 96.00 74 ALA A C 1
ATOM 587 O O . ALA A 1 74 ? -7.594 4.018 5.579 1.00 96.00 74 ALA A O 1
ATOM 588 N N . ILE A 1 75 ? -6.207 3.876 3.818 1.00 96.31 75 ILE A N 1
ATOM 589 C CA . ILE A 1 75 ? -7.155 3.194 2.934 1.00 96.31 75 ILE A CA 1
ATOM 590 C C . ILE A 1 75 ? -6.469 1.990 2.290 1.00 96.31 75 ILE A C 1
ATOM 592 O O . ILE A 1 75 ? -5.343 2.089 1.800 1.00 96.31 75 ILE A O 1
ATOM 596 N N . LEU A 1 76 ? -7.166 0.854 2.295 1.00 95.81 76 LEU A N 1
ATOM 597 C CA . LEU A 1 76 ? -6.836 -0.332 1.516 1.00 95.81 76 LEU A CA 1
ATOM 598 C C . LEU A 1 76 ? -7.618 -0.298 0.201 1.00 95.81 76 LEU A C 1
ATOM 600 O O . LEU A 1 76 ? -8.849 -0.298 0.206 1.00 95.81 76 LEU A O 1
ATOM 604 N N . PHE A 1 77 ? -6.903 -0.349 -0.914 1.00 95.94 77 PHE A N 1
ATOM 605 C CA . PHE A 1 77 ? -7.459 -0.424 -2.256 1.00 95.94 77 PHE A CA 1
ATOM 606 C C . PHE A 1 77 ? -7.228 -1.805 -2.864 1.00 95.94 77 PHE A C 1
ATOM 608 O O . PHE A 1 77 ? -6.183 -2.423 -2.643 1.00 95.94 77 PHE A O 1
ATOM 615 N N . ARG A 1 78 ? -8.161 -2.246 -3.708 1.00 94.88 78 ARG A N 1
ATOM 616 C CA . ARG A 1 78 ? -7.917 -3.281 -4.717 1.00 94.88 78 ARG A CA 1
ATOM 617 C C . ARG A 1 78 ? -7.496 -2.619 -6.023 1.00 94.88 78 ARG A C 1
ATOM 619 O O . ARG A 1 78 ? -8.208 -1.742 -6.523 1.00 94.88 78 ARG A O 1
ATOM 626 N N . ALA A 1 79 ? -6.356 -3.048 -6.555 1.00 90.69 79 ALA A N 1
ATOM 627 C CA . ALA A 1 79 ? -5.746 -2.474 -7.745 1.00 90.69 79 ALA A CA 1
ATOM 628 C C . ALA A 1 79 ? -5.805 -3.382 -8.983 1.00 90.69 79 ALA A C 1
ATOM 630 O O . ALA A 1 79 ? -5.790 -2.844 -10.093 1.00 90.69 79 ALA A O 1
ATOM 631 N N . ARG A 1 80 ? -5.942 -4.703 -8.810 1.00 86.00 80 ARG A N 1
ATOM 632 C CA . ARG A 1 80 ? -6.184 -5.684 -9.879 1.00 86.00 80 ARG A CA 1
ATOM 633 C C . ARG A 1 80 ? -7.418 -6.540 -9.585 1.00 86.00 80 ARG A C 1
ATOM 635 O O . ARG A 1 80 ? -7.738 -6.736 -8.389 1.00 86.00 80 ARG A O 1
#